Protein AF-G4YTY7-F1 (afdb_monomer)

Radius of gyration: 30.57 Å; Cα contacts (8 Å, |Δi|>4): 48; chains: 1; bounding box: 89×54×57 Å

Foldseek 3Di:
DVVVLLVQLLCQLVVVLDDDPPVRHDDPVVSVVVSLVCLLCLVVCCVVPVPDPSNVSNVVSCVVSVHDNVNSVVSNVVSVVVVVVVVVVVPPPDPPPPPDQPPVSVVVVVVVVVVVVVVVPPDPPDD

pLDDT: mean 84.76, std 13.16, range [39.16, 96.88]

Sequence (127 aa):
MVSEKIRQLQQLLFASAFGFTAEFNFHDDVLEVLMAVAVLHYHDMLRLAPTSPYIKRVQHGLAQVSVTESELGSWSLTILGDLLQRKKKLGEPEEKPPAAPTSDDLVRKQTELIQQQLHLVEPSQGA

Secondary structure (DSSP, 8-state):
-HHHHHHHHHHHHTGGG-SS-TTTSPPHHHHHHHHHHHHHHHHHHHHH-TTSHHHHHHHHHHHHTT--HHHHHHHHHHHHHHHHHHHHHHHS-------PPPHHHHHHHHHHHHHHHHHHHS-----

Structure (mmCIF, N/CA/C/O backbone):
data_AF-G4YTY7-F1
#
_entry.id   AF-G4YTY7-F1
#
loop_
_atom_site.group_PDB
_atom_site.id
_atom_site.type_symbol
_atom_site.label_atom_id
_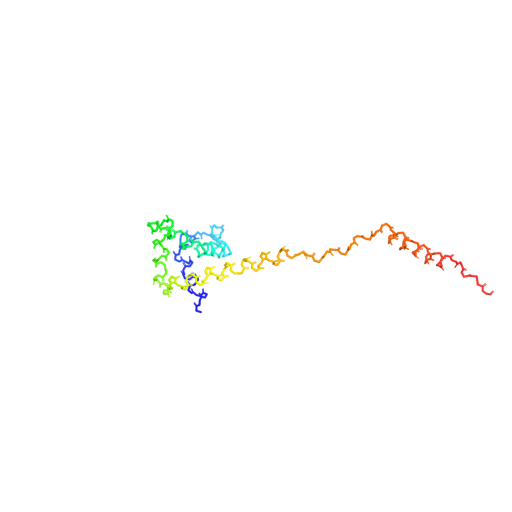atom_site.label_alt_id
_atom_site.label_comp_id
_atom_site.label_asym_id
_atom_site.label_entity_id
_atom_site.label_seq_id
_atom_site.pdbx_PDB_ins_code
_atom_site.Cartn_x
_atom_site.Cartn_y
_atom_site.Cartn_z
_atom_site.occupancy
_atom_site.B_iso_or_equiv
_atom_site.auth_seq_id
_atom_site.auth_comp_id
_atom_site.auth_asym_id
_atom_site.auth_atom_id
_atom_site.pdbx_PDB_model_num
ATOM 1 N N . MET A 1 1 ? 11.806 -7.472 9.108 1.00 75.62 1 MET A N 1
ATOM 2 C CA . MET A 1 1 ? 10.458 -7.492 9.727 1.00 75.62 1 MET A CA 1
ATOM 3 C C . MET A 1 1 ? 9.435 -6.717 8.903 1.00 75.62 1 MET A C 1
ATOM 5 O O . MET A 1 1 ? 8.472 -7.336 8.486 1.00 75.62 1 MET A O 1
ATOM 9 N N . VAL A 1 2 ? 9.637 -5.425 8.609 1.00 84.25 2 VAL A N 1
ATOM 10 C CA . VAL A 1 2 ? 8.673 -4.621 7.819 1.00 84.25 2 VAL A CA 1
ATOM 11 C C . VAL A 1 2 ? 8.531 -5.113 6.371 1.00 84.25 2 VAL A C 1
ATOM 13 O O . VAL A 1 2 ? 7.415 -5.338 5.924 1.00 84.25 2 VAL A O 1
ATOM 16 N N . SER A 1 3 ? 9.635 -5.388 5.666 1.00 86.19 3 SER A N 1
ATOM 17 C CA . SER A 1 3 ? 9.594 -5.898 4.282 1.00 86.19 3 SER A CA 1
ATOM 18 C C . SER A 1 3 ? 8.841 -7.226 4.149 1.00 86.19 3 SER A C 1
ATOM 20 O O . SER A 1 3 ? 8.139 -7.447 3.171 1.00 86.19 3 SER A O 1
ATOM 22 N N . GLU A 1 4 ? 8.936 -8.090 5.164 1.00 90.94 4 GLU A N 1
ATOM 23 C CA . GLU A 1 4 ? 8.202 -9.358 5.189 1.00 90.94 4 GLU A CA 1
ATOM 24 C C . GLU A 1 4 ? 6.697 -9.130 5.363 1.00 90.94 4 GLU A C 1
ATOM 26 O O . GLU A 1 4 ? 5.908 -9.713 4.627 1.00 90.94 4 GLU A O 1
ATOM 31 N N . LYS A 1 5 ? 6.294 -8.226 6.266 1.00 91.38 5 LYS A N 1
ATOM 32 C CA . LYS A 1 5 ? 4.885 -7.838 6.426 1.00 91.38 5 LYS A CA 1
ATOM 33 C C . LYS A 1 5 ? 4.313 -7.225 5.147 1.00 91.38 5 LYS A C 1
ATOM 35 O O . LYS A 1 5 ? 3.193 -7.552 4.769 1.00 91.38 5 LYS A O 1
ATOM 40 N N . ILE A 1 6 ? 5.079 -6.362 4.473 1.00 90.94 6 ILE A N 1
ATOM 41 C CA . ILE A 1 6 ? 4.682 -5.755 3.193 1.00 90.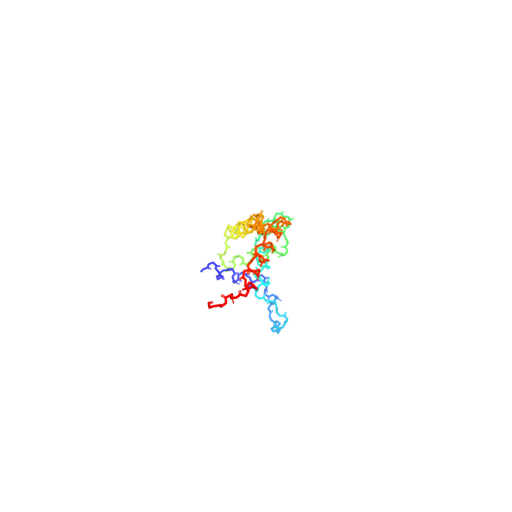94 6 ILE A CA 1
ATOM 42 C C . ILE A 1 6 ? 4.459 -6.844 2.143 1.00 90.94 6 ILE A C 1
ATOM 44 O O . ILE A 1 6 ? 3.411 -6.858 1.504 1.00 90.94 6 ILE A O 1
ATOM 48 N N . ARG A 1 7 ? 5.397 -7.789 2.011 1.00 90.88 7 ARG A N 1
ATOM 49 C CA . ARG A 1 7 ? 5.286 -8.914 1.074 1.00 90.88 7 ARG A CA 1
ATOM 50 C C . ARG A 1 7 ? 4.067 -9.789 1.367 1.00 90.88 7 ARG A C 1
ATOM 52 O O . ARG A 1 7 ? 3.305 -10.098 0.458 1.00 90.88 7 ARG A O 1
ATOM 59 N N . GLN A 1 8 ? 3.853 -10.160 2.627 1.00 92.75 8 GLN A N 1
ATOM 60 C CA . GLN A 1 8 ? 2.697 -10.967 3.031 1.00 92.75 8 GLN A CA 1
ATOM 61 C C . GLN A 1 8 ? 1.377 -10.239 2.757 1.00 92.75 8 GLN A C 1
ATOM 63 O O . GLN A 1 8 ? 0.438 -10.827 2.224 1.00 92.75 8 GLN A O 1
ATOM 68 N N . LEU A 1 9 ? 1.310 -8.942 3.061 1.00 93.31 9 LEU A N 1
ATOM 69 C CA . LEU A 1 9 ? 0.130 -8.134 2.779 1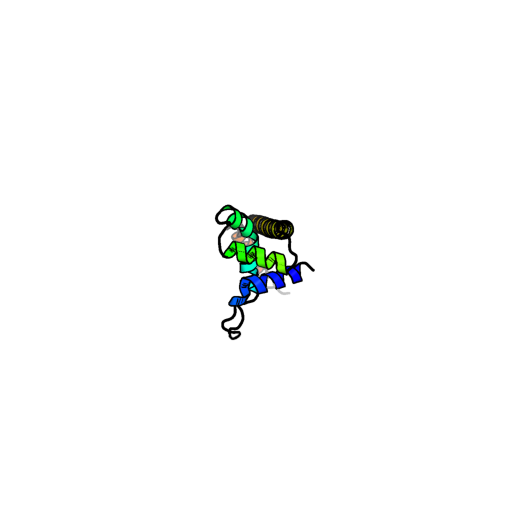.00 93.31 9 LEU A CA 1
ATOM 70 C C . LEU A 1 9 ? -0.117 -8.015 1.270 1.00 93.31 9 LEU A C 1
ATOM 72 O O . LEU A 1 9 ? -1.248 -8.192 0.827 1.00 93.31 9 LEU A O 1
ATOM 76 N N . GLN A 1 10 ? 0.926 -7.789 0.470 1.00 93.06 10 GLN A N 1
ATOM 77 C CA . GLN A 1 10 ? 0.837 -7.754 -0.991 1.00 93.06 10 GLN A CA 1
ATOM 78 C C . GLN A 1 10 ? 0.300 -9.082 -1.549 1.00 93.06 10 GLN A C 1
ATOM 80 O O . GLN A 1 10 ? -0.630 -9.074 -2.354 1.00 93.06 10 GLN A O 1
ATOM 85 N N . GLN A 1 11 ? 0.800 -10.223 -1.066 1.00 90.38 11 GLN A N 1
ATOM 86 C CA . GLN A 1 11 ? 0.301 -11.545 -1.459 1.00 90.38 11 GLN A CA 1
ATOM 87 C C . GLN A 1 11 ? -1.178 -11.745 -1.107 1.00 90.38 11 GLN A C 1
ATOM 89 O O . GLN A 1 11 ? -1.925 -12.295 -1.911 1.00 90.38 11 GLN A O 1
ATOM 94 N N . LEU A 1 12 ? -1.630 -11.267 0.056 1.00 91.69 12 LEU A N 1
ATOM 95 C CA . LEU A 1 12 ? -3.037 -11.356 0.459 1.00 91.69 12 LEU A CA 1
ATOM 96 C C . LEU A 1 12 ? -3.949 -10.456 -0.384 1.00 91.69 12 LEU A C 1
ATOM 98 O O . LEU A 1 12 ? -5.039 -10.870 -0.783 1.00 91.69 12 LEU A O 1
ATOM 102 N N . LEU A 1 13 ? -3.524 -9.221 -0.661 1.00 91.50 13 LEU A N 1
ATOM 103 C CA . LEU A 1 13 ? -4.331 -8.252 -1.409 1.00 91.50 13 LEU A CA 1
ATOM 104 C C . LEU A 1 13 ? -4.435 -8.599 -2.893 1.00 91.50 13 LEU A C 1
ATOM 106 O O . LEU A 1 13 ? -5.496 -8.404 -3.495 1.00 91.50 13 LEU A O 1
ATOM 110 N N . PHE A 1 14 ? -3.350 -9.131 -3.451 1.00 90.12 14 PHE A N 1
ATOM 111 C CA . PHE A 1 14 ? -3.212 -9.461 -4.862 1.00 90.12 14 PHE A CA 1
ATOM 112 C C . PHE A 1 14 ? -3.145 -10.971 -5.093 1.00 90.12 14 PHE A C 1
ATOM 114 O O . PHE A 1 14 ? -2.604 -11.404 -6.096 1.00 90.12 14 PHE A O 1
ATOM 121 N N . ALA A 1 15 ? -3.733 -11.794 -4.221 1.00 86.31 15 ALA A N 1
ATOM 122 C CA . ALA A 1 15 ? -3.734 -13.253 -4.381 1.00 86.31 15 ALA A CA 1
ATOM 123 C C . ALA A 1 15 ? -4.220 -13.700 -5.778 1.00 86.31 15 ALA A C 1
ATOM 125 O O . ALA A 1 15 ? -3.710 -14.660 -6.342 1.00 86.31 15 ALA A O 1
ATOM 126 N N . SER A 1 16 ? -5.166 -12.956 -6.367 1.00 82.56 16 SER A N 1
ATOM 127 C CA . SER A 1 16 ? -5.700 -13.190 -7.716 1.00 82.56 16 SER A CA 1
ATOM 128 C C . SER A 1 16 ? -4.746 -12.850 -8.866 1.00 82.56 16 SER A C 1
ATOM 130 O O . SER A 1 16 ? -5.036 -13.199 -10.003 1.00 82.56 16 SER A O 1
ATOM 132 N N . ALA A 1 17 ? -3.662 -12.121 -8.602 1.00 80.19 17 ALA A N 1
ATOM 133 C CA . ALA A 1 17 ? -2.625 -11.791 -9.578 1.00 80.19 17 ALA A CA 1
ATOM 134 C C . ALA A 1 17 ? -1.595 -12.921 -9.751 1.00 80.19 17 ALA A C 1
ATOM 136 O O . ALA A 1 17 ? -0.728 -12.820 -10.616 1.00 80.19 17 ALA A O 1
ATOM 137 N N . PHE A 1 18 ? -1.700 -13.983 -8.946 1.00 74.75 18 PHE A N 1
ATOM 138 C CA . PHE A 1 18 ? -0.823 -15.145 -8.982 1.00 74.75 18 PHE A CA 1
ATOM 139 C C . PHE A 1 18 ? -1.578 -16.387 -9.473 1.00 74.75 18 PHE A C 1
ATOM 141 O O . PHE A 1 18 ? -2.794 -16.498 -9.318 1.00 74.75 18 PHE A O 1
ATOM 148 N N . GLY A 1 19 ? -0.839 -17.350 -10.030 1.00 74.75 19 GLY A N 1
ATOM 149 C CA . GLY A 1 19 ? -1.379 -18.634 -10.495 1.00 74.75 19 GLY A CA 1
ATOM 150 C C . GLY A 1 19 ? -1.518 -18.757 -12.013 1.00 74.75 19 GLY A C 1
ATOM 151 O O . GLY A 1 19 ? -1.908 -19.821 -12.494 1.00 74.75 19 GLY A O 1
ATOM 152 N N . PHE A 1 20 ? -1.155 -17.719 -12.770 1.00 78.81 20 PHE A N 1
ATOM 153 C CA . PHE A 1 20 ? -0.978 -17.820 -14.217 1.00 78.81 20 PHE A CA 1
ATOM 154 C C . PHE A 1 20 ? 0.429 -18.332 -14.556 1.00 78.81 20 PHE A C 1
ATOM 156 O O . PHE A 1 20 ? 1.317 -18.396 -13.698 1.00 78.81 20 PHE A O 1
ATOM 163 N N . THR A 1 21 ? 0.650 -18.718 -15.816 1.00 79.62 21 THR A N 1
ATOM 164 C CA . THR A 1 21 ? 2.009 -18.988 -16.305 1.00 79.62 21 THR A CA 1
ATOM 165 C C . THR A 1 21 ? 2.847 -17.708 -16.230 1.00 79.62 21 THR A C 1
ATOM 167 O O . THR A 1 21 ? 2.301 -16.605 -16.228 1.00 79.62 21 THR A O 1
ATOM 170 N N . ALA A 1 22 ? 4.175 -17.841 -16.142 1.00 75.50 22 ALA A N 1
ATOM 171 C CA . ALA A 1 22 ? 5.079 -16.714 -15.875 1.00 75.50 22 ALA A CA 1
ATOM 172 C C . ALA A 1 22 ? 4.887 -15.517 -16.829 1.00 75.50 22 ALA A C 1
ATOM 174 O O . ALA A 1 22 ? 5.027 -14.378 -16.409 1.00 75.50 22 ALA A O 1
ATOM 175 N N . GLU A 1 23 ? 4.496 -15.775 -18.077 1.00 80.06 23 GLU A N 1
ATOM 176 C CA . GLU A 1 23 ? 4.249 -14.763 -19.114 1.00 80.06 23 GLU A CA 1
ATOM 177 C C . GLU A 1 23 ? 2.989 -13.909 -18.874 1.00 80.06 23 GLU A C 1
ATOM 179 O O . GLU A 1 23 ? 2.872 -12.818 -19.427 1.00 80.06 23 GLU A O 1
ATOM 184 N N . PHE A 1 24 ? 2.048 -14.393 -18.057 1.00 76.88 24 PHE A N 1
ATOM 185 C CA . PHE A 1 24 ? 0.775 -13.725 -17.761 1.00 76.88 24 PHE A CA 1
ATOM 186 C C . PHE A 1 24 ? 0.647 -13.266 -16.303 1.00 76.88 24 PHE A C 1
ATOM 188 O O . PHE A 1 24 ? -0.352 -12.635 -15.954 1.00 76.88 24 PHE A O 1
ATOM 195 N N . ASN A 1 25 ? 1.626 -13.566 -15.446 1.00 81.31 25 ASN A N 1
ATOM 196 C CA . ASN A 1 25 ? 1.668 -12.986 -14.107 1.00 81.31 25 ASN A CA 1
ATOM 197 C C . ASN A 1 25 ? 2.148 -11.534 -14.178 1.00 81.31 25 ASN A C 1
ATOM 199 O O . ASN A 1 25 ? 2.909 -11.141 -15.065 1.00 81.31 25 ASN A O 1
ATOM 203 N N . PHE A 1 26 ? 1.717 -10.730 -13.209 1.00 83.00 26 PHE A N 1
ATOM 204 C CA . PHE A 1 26 ? 2.297 -9.407 -13.037 1.00 83.00 26 PHE A CA 1
ATOM 205 C C . PHE A 1 26 ? 3.767 -9.530 -12.646 1.00 83.00 26 PHE A C 1
ATOM 207 O O . PHE A 1 26 ? 4.137 -10.390 -11.848 1.00 83.00 26 PHE A O 1
ATOM 214 N N . HIS A 1 27 ? 4.584 -8.646 -13.212 1.00 86.75 27 HIS A N 1
ATOM 215 C CA . HIS A 1 27 ? 5.969 -8.498 -12.800 1.00 86.75 27 HIS A CA 1
ATOM 216 C C . HIS A 1 27 ? 6.023 -7.925 -11.373 1.00 86.75 27 HIS A C 1
ATOM 218 O O . HIS A 1 27 ? 5.109 -7.213 -10.939 1.00 86.75 27 HIS A O 1
ATOM 224 N N . ASP A 1 28 ? 7.093 -8.243 -10.645 1.00 85.19 28 ASP A N 1
ATOM 225 C CA . ASP A 1 28 ? 7.247 -7.851 -9.241 1.00 85.19 28 ASP A CA 1
ATOM 226 C C . ASP A 1 28 ? 7.215 -6.323 -9.060 1.00 85.19 28 ASP A C 1
ATOM 228 O O . ASP A 1 28 ? 6.579 -5.819 -8.136 1.00 85.19 28 ASP A O 1
ATOM 232 N N . ASP A 1 29 ? 7.799 -5.572 -9.995 1.00 89.81 29 ASP A N 1
ATOM 233 C CA . ASP A 1 29 ? 7.786 -4.106 -10.018 1.00 89.81 29 ASP A CA 1
ATOM 234 C C . ASP A 1 29 ? 6.364 -3.530 -10.156 1.00 89.81 29 ASP A C 1
ATOM 236 O O . ASP A 1 29 ? 6.004 -2.560 -9.485 1.00 89.81 29 ASP A O 1
ATOM 240 N N . VAL A 1 30 ? 5.507 -4.158 -10.965 1.00 89.94 30 VAL A N 1
ATOM 241 C CA . VAL A 1 30 ? 4.096 -3.769 -11.091 1.00 89.94 30 VAL A CA 1
ATOM 242 C C . VAL A 1 30 ? 3.358 -3.998 -9.775 1.00 89.94 30 VAL A C 1
ATOM 244 O O . VAL A 1 30 ? 2.586 -3.139 -9.338 1.00 89.94 30 VAL A O 1
ATOM 247 N N . LEU A 1 31 ? 3.602 -5.129 -9.112 1.00 90.31 31 LEU A N 1
ATOM 248 C CA . LEU A 1 31 ? 2.995 -5.427 -7.816 1.00 90.31 31 LEU A CA 1
ATOM 249 C C . LEU A 1 31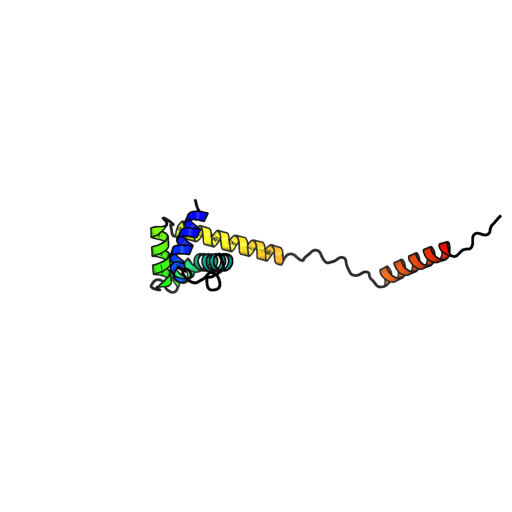 ? 3.471 -4.457 -6.731 1.00 90.31 31 LEU A C 1
ATOM 251 O O . LEU A 1 31 ? 2.673 -4.066 -5.873 1.00 90.31 31 LEU A O 1
ATOM 255 N N . GLU A 1 32 ? 4.742 -4.057 -6.745 1.00 91.00 32 GLU A N 1
ATOM 256 C CA . GLU A 1 32 ? 5.283 -3.046 -5.832 1.00 91.00 32 GLU A CA 1
ATOM 257 C C . GLU A 1 32 ? 4.581 -1.698 -6.014 1.00 91.00 32 GLU A C 1
ATOM 259 O O . GLU A 1 32 ? 4.146 -1.089 -5.032 1.00 91.00 32 GLU A O 1
ATOM 264 N N . VAL A 1 33 ? 4.386 -1.260 -7.262 1.00 93.19 33 VAL A N 1
ATOM 265 C CA . VAL A 1 33 ? 3.668 -0.015 -7.566 1.00 93.19 33 VAL A CA 1
ATOM 266 C C . VAL A 1 33 ? 2.207 -0.101 -7.126 1.00 93.19 33 VAL A C 1
ATOM 268 O O . VAL A 1 33 ? 1.717 0.809 -6.455 1.00 93.19 33 VAL A O 1
ATOM 271 N N . LEU A 1 34 ? 1.507 -1.194 -7.439 1.00 92.69 34 LEU A N 1
ATOM 272 C CA . LEU A 1 34 ? 0.116 -1.389 -7.014 1.00 92.69 34 LEU A CA 1
ATOM 273 C C . LEU A 1 34 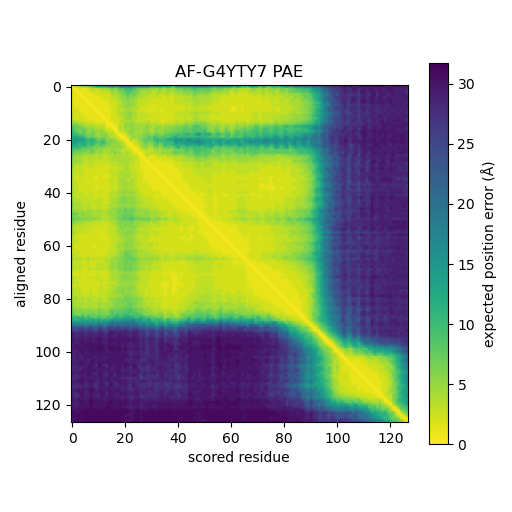? -0.017 -1.393 -5.488 1.00 92.69 34 LEU A C 1
ATOM 275 O O . LEU A 1 34 ? -0.956 -0.802 -4.948 1.00 92.69 34 LEU A O 1
ATOM 279 N N . MET A 1 35 ? 0.933 -2.015 -4.789 1.00 94.38 35 MET A N 1
ATOM 280 C CA . MET A 1 35 ? 0.981 -2.012 -3.331 1.00 94.38 35 MET A CA 1
ATOM 281 C C . MET A 1 35 ? 1.197 -0.597 -2.786 1.00 94.38 35 MET A C 1
ATOM 283 O O . MET A 1 35 ? 0.456 -0.166 -1.902 1.00 94.38 35 MET A O 1
ATOM 287 N N . ALA A 1 36 ? 2.147 0.158 -3.340 1.00 94.62 36 ALA A N 1
ATOM 288 C CA . ALA A 1 36 ? 2.404 1.537 -2.934 1.00 94.62 36 ALA A CA 1
ATOM 289 C C . ALA A 1 36 ? 1.172 2.435 -3.130 1.00 94.62 36 ALA A C 1
ATOM 291 O O . ALA A 1 36 ? 0.823 3.202 -2.234 1.00 94.62 36 ALA A O 1
ATOM 292 N N . VAL A 1 37 ? 0.466 2.298 -4.257 1.00 94.31 37 VAL A N 1
ATOM 293 C CA . VAL A 1 37 ? -0.778 3.033 -4.547 1.00 94.31 37 VAL A CA 1
ATOM 294 C C . VAL A 1 37 ? -1.886 2.653 -3.561 1.00 94.31 37 VAL A C 1
ATOM 296 O O . VAL A 1 37 ? -2.568 3.532 -3.032 1.00 94.31 37 VAL A O 1
ATOM 299 N N . ALA A 1 38 ? -2.050 1.360 -3.266 1.00 93.50 38 ALA A N 1
ATOM 300 C CA . ALA A 1 38 ? -3.037 0.893 -2.296 1.00 93.50 38 ALA A CA 1
ATOM 301 C C . ALA A 1 38 ? -2.766 1.456 -0.891 1.00 93.50 38 ALA A C 1
ATOM 303 O O . ALA A 1 38 ? -3.691 1.917 -0.227 1.00 93.50 38 ALA A O 1
ATOM 304 N N . VAL A 1 39 ? -1.508 1.461 -0.449 1.00 94.75 39 VAL A N 1
ATOM 305 C CA . VAL A 1 39 ? -1.102 2.036 0.843 1.00 94.75 39 VAL A CA 1
ATOM 306 C C . VAL A 1 39 ? -1.343 3.547 0.866 1.00 94.75 39 VAL A C 1
ATOM 308 O O . VAL A 1 39 ? -1.931 4.063 1.816 1.00 94.75 39 VAL A O 1
ATOM 311 N N . LEU A 1 40 ? -0.925 4.253 -0.189 1.00 95.94 40 LEU A N 1
ATOM 312 C CA . LEU A 1 40 ? -1.010 5.711 -0.275 1.00 95.94 40 LEU A CA 1
ATOM 313 C C . LEU A 1 40 ? -2.457 6.205 -0.167 1.00 95.94 40 LEU A C 1
ATOM 315 O O . LEU A 1 40 ? -2.727 7.167 0.549 1.00 95.94 40 LEU A O 1
ATOM 319 N N . HIS A 1 41 ? -3.390 5.516 -0.829 1.00 94.12 41 HIS A N 1
ATOM 320 C CA . HIS A 1 41 ? -4.787 5.943 -0.925 1.00 94.12 41 HIS A CA 1
ATOM 321 C C . HIS A 1 41 ? -5.745 5.245 0.047 1.00 94.12 41 HIS A C 1
ATOM 323 O O . HIS A 1 41 ? -6.935 5.562 0.040 1.00 94.12 41 HIS A O 1
ATOM 329 N N . TYR A 1 42 ? -5.269 4.338 0.908 1.00 95.25 42 TYR A N 1
ATOM 330 C CA . TYR A 1 42 ? -6.130 3.605 1.844 1.00 95.25 42 TYR A CA 1
ATOM 331 C C . TYR A 1 42 ? -7.015 4.533 2.687 1.00 95.25 42 TYR A C 1
ATOM 333 O O . TYR A 1 42 ? -8.230 4.354 2.725 1.00 95.25 42 TYR A O 1
ATOM 341 N N . HIS A 1 43 ? -6.432 5.549 3.333 1.00 94.00 43 HIS A N 1
ATOM 342 C CA . HIS A 1 43 ? -7.182 6.446 4.219 1.00 94.00 43 HIS A CA 1
ATOM 343 C C . HIS A 1 43 ? -8.203 7.310 3.472 1.00 94.00 43 HIS A C 1
ATOM 345 O O . HIS A 1 43 ? -9.307 7.531 3.976 1.00 94.00 43 HIS A O 1
ATOM 351 N N . ASP A 1 44 ? -7.875 7.761 2.261 1.00 94.31 44 ASP A N 1
ATOM 352 C CA . ASP A 1 44 ? -8.827 8.489 1.423 1.00 94.31 44 ASP A CA 1
ATOM 353 C C . ASP A 1 44 ? -9.992 7.590 1.014 1.00 94.31 44 ASP A C 1
ATOM 355 O O . ASP A 1 44 ? -11.153 7.976 1.158 1.00 94.31 44 ASP A O 1
ATOM 359 N N . MET A 1 45 ? -9.699 6.360 0.594 1.00 94.75 45 MET A N 1
ATOM 360 C CA . MET A 1 45 ? -10.716 5.370 0.252 1.00 94.75 45 MET A CA 1
ATOM 361 C C . MET A 1 45 ? -11.574 4.979 1.458 1.00 94.75 45 MET A C 1
ATOM 363 O O . MET A 1 45 ? -12.782 4.799 1.308 1.00 94.75 45 MET A O 1
ATOM 367 N N . LEU A 1 46 ? -10.989 4.896 2.655 1.00 95.69 46 LEU A N 1
ATOM 368 C CA . LEU A 1 46 ? -11.710 4.602 3.893 1.00 95.69 46 LEU A CA 1
ATOM 369 C C . LEU A 1 46 ? -12.708 5.715 4.216 1.00 95.69 46 LEU A C 1
ATOM 371 O O . LEU A 1 46 ? -13.842 5.439 4.595 1.00 95.69 46 LEU A O 1
ATOM 375 N N . ARG A 1 47 ? -12.305 6.972 4.022 1.00 96.00 47 ARG A N 1
ATOM 376 C CA . ARG A 1 47 ? -13.163 8.140 4.239 1.00 96.00 47 ARG A CA 1
ATOM 377 C C . ARG A 1 47 ? -14.279 8.247 3.200 1.00 96.00 47 ARG A C 1
ATOM 379 O O . ARG A 1 47 ? -15.402 8.589 3.555 1.00 96.00 47 ARG A O 1
ATOM 386 N N . LEU A 1 48 ? -13.972 7.987 1.930 1.00 96.88 48 LEU A N 1
ATOM 387 C CA . LEU A 1 48 ? -14.918 8.144 0.821 1.00 96.88 48 LEU A CA 1
ATOM 388 C C . LEU A 1 48 ? -15.900 6.970 0.707 1.00 96.88 48 LEU A C 1
ATOM 390 O O . LEU A 1 48 ? -17.073 7.177 0.405 1.00 96.88 48 LEU A O 1
ATOM 394 N N . ALA A 1 49 ? -15.430 5.742 0.930 1.00 95.50 49 ALA A N 1
ATOM 395 C CA . ALA A 1 49 ? -16.201 4.517 0.734 1.00 95.50 49 ALA A CA 1
ATOM 396 C C . ALA A 1 49 ? -15.842 3.437 1.782 1.00 95.50 49 ALA A C 1
ATOM 398 O O . ALA A 1 49 ? -15.298 2.379 1.431 1.00 95.50 49 ALA A O 1
ATOM 399 N N . PRO A 1 50 ? -16.188 3.652 3.069 1.00 94.38 50 PRO A N 1
ATOM 400 C CA . PRO A 1 50 ? -15.782 2.779 4.178 1.00 94.38 50 PRO A CA 1
ATOM 401 C C . PRO A 1 50 ? -16.322 1.350 4.069 1.00 94.38 50 PRO A C 1
ATOM 403 O O . PRO A 1 50 ? -15.723 0.406 4.572 1.00 94.38 50 PRO A O 1
ATOM 406 N N . THR A 1 51 ? -17.459 1.163 3.401 1.00 94.25 51 THR A N 1
ATOM 407 C CA . THR A 1 51 ? -18.102 -0.149 3.241 1.00 94.25 51 THR A CA 1
ATOM 408 C C . THR A 1 51 ? -17.654 -0.892 1.985 1.00 94.25 51 THR A C 1
ATOM 410 O O . THR A 1 51 ? -18.125 -2.010 1.740 1.00 94.25 51 THR A O 1
ATOM 413 N N . SER A 1 52 ? -16.759 -0.296 1.188 1.00 94.50 52 SER A N 1
ATOM 414 C CA . SER A 1 52 ? -16.325 -0.876 -0.078 1.00 94.50 52 SER A CA 1
ATOM 415 C C . SER A 1 52 ? -15.632 -2.233 0.124 1.00 94.50 52 SER A C 1
ATOM 417 O O . SER A 1 52 ? -14.959 -2.456 1.137 1.00 94.50 52 SER A O 1
ATOM 419 N N . PRO A 1 53 ? -15.746 -3.156 -0.849 1.00 92.19 53 PRO A N 1
ATOM 420 C CA . PRO A 1 53 ? -15.046 -4.440 -0.794 1.00 92.19 53 PRO A CA 1
ATOM 421 C C . PRO A 1 53 ? -13.528 -4.290 -0.639 1.00 92.19 53 PRO A C 1
ATOM 423 O O . PRO A 1 53 ? -12.892 -5.115 0.012 1.00 92.19 53 PRO A O 1
ATOM 426 N N . TYR A 1 54 ? -12.964 -3.221 -1.208 1.00 91.00 54 TYR A N 1
ATOM 427 C CA . TYR A 1 54 ? -11.553 -2.875 -1.077 1.00 91.00 54 TYR A CA 1
ATOM 428 C C . TYR A 1 54 ? -11.157 -2.647 0.388 1.00 91.00 54 TYR A C 1
ATOM 430 O O . TYR A 1 54 ? -10.241 -3.309 0.870 1.00 91.00 54 TYR A O 1
ATOM 438 N N . ILE A 1 55 ? -11.883 -1.793 1.120 1.00 95.38 55 ILE A N 1
ATOM 439 C CA . ILE A 1 55 ? -11.576 -1.499 2.529 1.00 95.38 55 ILE A CA 1
ATOM 440 C C . ILE A 1 55 ? -11.658 -2.755 3.387 1.00 95.38 55 ILE A C 1
ATOM 442 O O . ILE A 1 55 ? -10.727 -3.044 4.137 1.00 95.38 55 ILE A O 1
ATOM 446 N N . LYS A 1 56 ? -12.711 -3.560 3.208 1.00 94.56 56 LYS A N 1
ATOM 447 C CA . LYS A 1 56 ? -12.851 -4.836 3.925 1.00 94.56 56 LYS A CA 1
ATOM 448 C C . LYS A 1 56 ? -11.671 -5.770 3.660 1.00 94.56 56 LYS A C 1
ATOM 450 O O . LYS A 1 56 ? -11.171 -6.397 4.589 1.00 94.56 56 LYS A O 1
ATOM 455 N N . ARG A 1 57 ? -11.210 -5.854 2.406 1.00 93.62 57 ARG A N 1
ATOM 456 C CA . ARG A 1 57 ? -10.054 -6.677 2.027 1.00 93.62 57 ARG A CA 1
ATOM 457 C C . ARG A 1 57 ? -8.767 -6.175 2.677 1.00 93.62 57 ARG A C 1
ATOM 459 O O . ARG A 1 57 ? -8.020 -6.990 3.210 1.00 93.62 57 ARG A O 1
ATOM 466 N N . VAL A 1 58 ? -8.526 -4.863 2.670 1.00 94.00 58 VAL A N 1
ATOM 467 C CA . VAL A 1 58 ? -7.337 -4.275 3.302 1.00 94.00 58 VAL A CA 1
ATOM 468 C C . VAL A 1 58 ? -7.352 -4.503 4.807 1.00 94.00 58 VAL A C 1
ATOM 470 O O . VAL A 1 58 ? -6.399 -5.070 5.326 1.00 94.00 58 VAL A O 1
ATOM 473 N N . GLN A 1 59 ? -8.445 -4.181 5.498 1.00 95.44 59 GLN A N 1
ATOM 474 C CA . GLN A 1 59 ? -8.572 -4.401 6.944 1.00 95.44 59 GLN A CA 1
ATOM 475 C C . GLN A 1 59 ? -8.386 -5.871 7.330 1.00 95.44 59 GLN A C 1
ATOM 477 O O . GLN A 1 59 ? -7.702 -6.180 8.305 1.00 95.44 59 GLN A O 1
ATOM 482 N N . HIS A 1 60 ? -8.946 -6.788 6.538 1.00 94.88 60 HIS A N 1
ATOM 483 C CA . HIS A 1 60 ? -8.751 -8.217 6.744 1.00 94.88 60 HIS A CA 1
ATOM 484 C C . HIS A 1 60 ? -7.284 -8.632 6.563 1.00 94.88 60 HIS A C 1
ATOM 486 O O . HIS A 1 60 ? -6.748 -9.353 7.401 1.00 94.88 60 HIS A O 1
ATOM 492 N N . GLY A 1 61 ? -6.621 -8.147 5.509 1.00 94.88 61 GLY A N 1
ATOM 493 C CA . GLY A 1 61 ? -5.198 -8.395 5.277 1.00 94.88 61 GLY A CA 1
ATOM 494 C C . GLY A 1 61 ? -4.326 -7.870 6.417 1.00 94.88 61 GLY A C 1
ATOM 495 O O . GLY A 1 61 ? -3.505 -8.614 6.947 1.00 94.88 61 GLY A O 1
ATOM 496 N N . LEU A 1 62 ? -4.555 -6.627 6.853 1.00 95.25 62 LEU A N 1
ATOM 497 C CA . LEU A 1 62 ? -3.845 -5.996 7.973 1.00 95.25 62 LEU A CA 1
ATOM 498 C C . LEU A 1 62 ? -3.939 -6.826 9.259 1.00 95.25 62 LEU A C 1
ATOM 500 O O . LEU A 1 62 ? -2.924 -7.051 9.922 1.00 95.25 62 LEU A O 1
ATOM 504 N N . ALA A 1 63 ? -5.137 -7.328 9.576 1.00 95.00 63 ALA A N 1
ATOM 505 C CA . ALA A 1 63 ? -5.360 -8.178 10.741 1.00 95.00 63 ALA A CA 1
ATOM 506 C C . ALA A 1 63 ? -4.562 -9.491 10.668 1.00 95.00 63 ALA A C 1
ATOM 508 O O . ALA A 1 63 ? -3.999 -9.915 11.675 1.00 95.00 63 ALA A O 1
ATOM 509 N N . GLN A 1 64 ? -4.460 -10.112 9.487 1.00 94.38 64 GLN A N 1
ATOM 510 C CA . GLN A 1 64 ? -3.701 -11.355 9.314 1.00 94.38 64 GLN A CA 1
ATOM 511 C C . GLN A 1 64 ? -2.191 -11.162 9.487 1.00 94.38 64 GLN A C 1
ATOM 513 O O . GLN A 1 64 ? -1.530 -12.005 10.088 1.00 94.38 64 GLN A O 1
ATOM 518 N N . VAL A 1 65 ? -1.638 -10.049 8.997 1.00 94.25 65 VAL A N 1
ATOM 519 C CA . VAL A 1 65 ? -0.186 -9.787 9.049 1.00 94.25 65 VAL A CA 1
ATOM 520 C C . VAL A 1 65 ? 0.248 -8.986 10.280 1.00 94.25 65 VAL A C 1
ATOM 522 O O . VAL A 1 65 ? 1.401 -8.558 10.372 1.00 94.25 65 VAL A O 1
ATOM 525 N N . SER A 1 66 ? -0.659 -8.773 11.242 1.00 93.25 66 SER A N 1
ATOM 526 C CA . SER A 1 66 ? -0.406 -7.975 12.452 1.00 93.25 66 SER A CA 1
ATOM 527 C C . SER A 1 66 ? 0.165 -6.585 12.130 1.00 93.25 66 SER A C 1
ATOM 529 O O . SER A 1 66 ? 1.161 -6.143 12.715 1.00 93.25 66 SER A O 1
ATOM 531 N N . VAL A 1 67 ? -0.444 -5.914 11.151 1.00 94.50 67 VAL A N 1
ATOM 532 C CA . VAL A 1 67 ? -0.156 -4.519 10.795 1.00 94.50 67 VAL A CA 1
ATOM 533 C C . VAL A 1 67 ? -1.300 -3.662 11.309 1.00 94.50 67 VAL A C 1
ATOM 535 O O . VAL A 1 67 ? -2.470 -3.954 11.074 1.00 94.50 67 VAL A O 1
ATOM 538 N N . THR A 1 68 ? -0.967 -2.596 12.028 1.00 94.44 68 THR A N 1
ATOM 539 C CA . THR A 1 68 ? -1.975 -1.641 12.508 1.00 94.44 68 THR A CA 1
ATOM 540 C C . THR A 1 68 ? -2.284 -0.594 11.440 1.00 94.44 68 THR A C 1
ATOM 542 O O . THR A 1 68 ? -1.451 -0.312 10.581 1.00 94.44 68 THR A O 1
ATOM 545 N N . GLU A 1 69 ? -3.451 0.051 11.511 1.00 92.94 69 GLU A N 1
ATOM 546 C CA . GLU A 1 69 ? -3.751 1.176 10.610 1.00 92.94 69 GLU A CA 1
ATOM 547 C C . GLU A 1 69 ? -2.745 2.330 10.768 1.00 92.94 69 GLU A C 1
ATOM 549 O O . GLU A 1 69 ? -2.400 2.979 9.789 1.00 92.94 69 GLU A O 1
ATOM 554 N N . SER A 1 70 ? -2.217 2.541 11.979 1.00 94.06 70 SER A N 1
ATOM 555 C CA . SER A 1 70 ? -1.134 3.499 12.250 1.00 94.06 70 SER A CA 1
ATOM 556 C C . SER A 1 70 ? 0.160 3.133 11.516 1.00 94.06 70 SER A C 1
ATOM 558 O O . SER A 1 70 ? 0.782 3.984 10.882 1.00 94.06 70 SER A O 1
ATOM 560 N N . GLU A 1 71 ? 0.546 1.854 11.551 1.00 94.75 71 GLU A N 1
ATOM 561 C CA . GLU A 1 71 ? 1.717 1.347 10.829 1.00 94.75 71 GLU A CA 1
ATOM 562 C C . GLU A 1 71 ? 1.531 1.534 9.314 1.00 94.75 71 GLU A C 1
ATOM 564 O O . GLU A 1 71 ? 2.419 2.076 8.656 1.00 94.75 71 GLU A O 1
ATOM 569 N N . LEU A 1 72 ? 0.347 1.220 8.776 1.00 94.88 72 LEU A N 1
ATOM 570 C CA . LEU A 1 72 ? 0.019 1.466 7.367 1.00 94.88 72 LEU A CA 1
ATOM 571 C C . LEU A 1 72 ? 0.064 2.966 7.013 1.00 94.88 72 LEU A C 1
ATOM 573 O O . LEU A 1 72 ? 0.614 3.346 5.977 1.00 94.88 72 LEU A O 1
ATOM 577 N N . GLY A 1 73 ? -0.459 3.825 7.889 1.00 95.50 73 GLY A N 1
ATOM 578 C CA . GLY A 1 73 ? -0.389 5.278 7.747 1.00 95.50 73 GLY A CA 1
ATOM 579 C C . GLY A 1 73 ? 1.051 5.795 7.735 1.00 95.50 73 GLY A C 1
ATOM 580 O O . GLY A 1 73 ? 1.390 6.654 6.921 1.00 95.50 73 GLY A O 1
ATOM 581 N N . SER A 1 74 ? 1.932 5.226 8.565 1.00 95.81 74 SER A N 1
ATOM 582 C CA . SER A 1 74 ? 3.359 5.565 8.551 1.00 95.81 74 SER A CA 1
ATOM 583 C C . SER A 1 74 ? 4.013 5.229 7.207 1.00 95.81 74 SER A C 1
ATOM 585 O O . SER A 1 74 ? 4.768 6.043 6.681 1.00 95.81 74 SER A O 1
ATOM 587 N N . TRP A 1 75 ? 3.656 4.093 6.594 1.00 95.38 75 TRP A N 1
ATOM 588 C CA . TRP A 1 75 ? 4.160 3.709 5.273 1.00 95.38 75 TRP A CA 1
ATOM 589 C C . TRP A 1 75 ? 3.668 4.660 4.181 1.00 95.38 75 TRP A C 1
ATOM 591 O O . TRP A 1 75 ? 4.454 5.069 3.329 1.00 95.38 75 TRP A O 1
ATOM 601 N N . SER A 1 76 ? 2.395 5.066 4.233 1.00 96.00 76 SER A N 1
ATOM 602 C CA . SER A 1 76 ? 1.830 6.066 3.318 1.00 96.00 76 SER A CA 1
ATOM 603 C C . SER A 1 76 ? 2.583 7.400 3.398 1.00 96.00 76 SER A C 1
ATOM 605 O O . SER A 1 76 ? 2.979 7.954 2.371 1.00 96.00 76 SER A O 1
ATOM 607 N N . LEU A 1 77 ? 2.882 7.875 4.613 1.00 96.12 77 LEU A N 1
ATOM 608 C CA . LEU A 1 77 ? 3.666 9.096 4.821 1.00 96.12 77 LEU A CA 1
ATOM 609 C C . LEU A 1 77 ? 5.103 8.969 4.303 1.00 96.12 77 LEU A C 1
ATOM 611 O O . LEU A 1 77 ? 5.608 9.915 3.699 1.00 96.12 77 LEU A O 1
ATOM 615 N N . THR A 1 78 ? 5.752 7.818 4.498 1.00 95.69 78 THR A N 1
ATOM 616 C CA . THR A 1 78 ? 7.086 7.554 3.938 1.00 95.69 78 THR A CA 1
ATOM 617 C C . THR A 1 78 ? 7.066 7.608 2.411 1.00 95.69 78 THR A C 1
ATOM 619 O O . THR A 1 78 ? 7.872 8.327 1.823 1.00 95.69 78 THR A O 1
ATOM 622 N N . ILE A 1 79 ? 6.110 6.928 1.766 1.00 93.75 79 ILE A N 1
ATOM 623 C CA . ILE A 1 79 ? 5.954 6.941 0.301 1.00 93.75 79 ILE A CA 1
ATOM 624 C C . ILE A 1 79 ? 5.734 8.373 -0.200 1.00 93.75 79 ILE A C 1
ATOM 626 O O . ILE A 1 79 ? 6.407 8.819 -1.130 1.00 93.75 79 ILE A O 1
ATOM 630 N N . LEU A 1 80 ? 4.821 9.120 0.427 1.00 94.62 80 LEU A N 1
ATOM 631 C CA . LEU A 1 80 ? 4.536 10.503 0.049 1.00 94.62 80 LEU A CA 1
ATOM 632 C C . LEU A 1 80 ? 5.766 11.406 0.214 1.00 94.62 80 LEU A C 1
ATOM 634 O O . LEU A 1 80 ? 6.059 12.214 -0.669 1.00 94.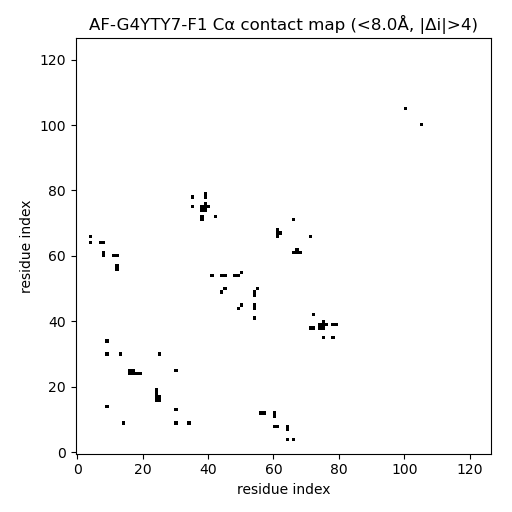62 80 LEU A O 1
ATOM 638 N N . GLY A 1 81 ? 6.498 11.260 1.320 1.00 95.56 81 GLY A N 1
ATOM 639 C CA . GLY A 1 81 ? 7.734 11.995 1.581 1.00 95.56 81 GLY A CA 1
ATOM 640 C C . GLY A 1 81 ? 8.786 11.758 0.499 1.00 95.56 81 GLY A C 1
ATOM 641 O O . GLY A 1 81 ? 9.325 12.721 -0.055 1.00 95.56 81 GLY A O 1
ATOM 642 N N . ASP A 1 82 ? 9.014 10.499 0.130 1.00 93.94 82 ASP A N 1
ATOM 643 C CA . ASP A 1 82 ? 9.956 10.122 -0.925 1.00 93.94 82 ASP A CA 1
ATOM 644 C C . ASP A 1 82 ? 9.547 10.684 -2.292 1.00 93.94 82 ASP A C 1
ATOM 646 O O . ASP A 1 82 ? 10.387 11.217 -3.025 1.00 93.94 82 ASP A O 1
ATOM 650 N N . LEU A 1 83 ? 8.257 10.624 -2.639 1.00 92.00 83 LEU A N 1
ATOM 651 C CA . LEU A 1 83 ? 7.738 11.190 -3.888 1.00 92.00 83 LEU A CA 1
ATOM 652 C C . LEU A 1 83 ? 7.934 12.709 -3.952 1.00 92.00 83 LEU A C 1
ATOM 654 O O . LEU A 1 83 ? 8.368 13.233 -4.982 1.00 92.00 83 LEU A O 1
ATOM 658 N N . LEU A 1 84 ? 7.669 13.422 -2.855 1.00 93.25 84 LEU A N 1
ATOM 659 C CA . LEU A 1 84 ? 7.893 14.867 -2.768 1.00 93.25 84 LEU A CA 1
ATOM 660 C C . LEU A 1 84 ? 9.381 15.220 -2.877 1.00 93.25 84 LEU A C 1
ATOM 662 O O . LEU A 1 84 ? 9.729 16.172 -3.580 1.00 93.25 84 LEU A O 1
ATOM 666 N N . GLN A 1 85 ? 10.267 14.443 -2.247 1.00 93.06 85 GLN A N 1
ATOM 667 C CA . GLN A 1 85 ? 11.711 14.641 -2.385 1.00 93.06 85 GLN A CA 1
ATOM 668 C C . GLN A 1 85 ? 12.190 14.416 -3.818 1.00 93.06 85 GLN A C 1
ATOM 670 O O . GLN A 1 85 ? 12.951 15.230 -4.342 1.00 93.06 85 GLN A O 1
ATOM 675 N N . ARG A 1 86 ? 11.734 13.347 -4.480 1.00 90.56 86 ARG A N 1
ATOM 676 C CA . ARG A 1 86 ? 12.069 13.083 -5.888 1.00 90.56 86 ARG A CA 1
ATOM 677 C C . ARG A 1 86 ? 11.560 14.198 -6.794 1.00 90.56 86 ARG A C 1
ATOM 679 O O . ARG A 1 86 ? 12.317 14.691 -7.622 1.00 90.56 86 ARG A O 1
ATOM 686 N N . LYS A 1 87 ? 10.325 14.664 -6.586 1.00 88.19 87 LYS A N 1
ATOM 687 C CA . LYS A 1 87 ? 9.765 15.805 -7.323 1.00 88.19 87 LYS A CA 1
ATOM 688 C C . LYS A 1 87 ? 10.611 17.069 -7.151 1.00 88.19 87 LYS A C 1
ATOM 690 O O . LYS A 1 87 ? 10.820 17.783 -8.124 1.00 88.19 87 LYS A O 1
ATOM 695 N N . LYS A 1 88 ? 11.115 17.337 -5.941 1.00 85.88 88 LYS A N 1
ATOM 696 C CA . LYS A 1 88 ? 12.019 18.467 -5.688 1.00 85.88 88 LYS A CA 1
ATOM 697 C C . LYS A 1 88 ? 13.334 18.323 -6.461 1.00 85.88 88 LYS A C 1
ATOM 699 O O . LYS A 1 88 ? 13.733 19.277 -7.109 1.00 85.88 88 LYS A O 1
ATOM 704 N N . LYS A 1 89 ? 13.943 17.132 -6.460 1.00 81.19 89 LYS A N 1
ATOM 705 C CA . LYS A 1 89 ? 15.179 16.846 -7.214 1.00 81.19 89 LYS A CA 1
ATOM 706 C C . LYS A 1 89 ? 15.004 16.976 -8.731 1.00 81.19 89 LYS A C 1
ATOM 708 O O . LYS A 1 89 ? 15.912 17.444 -9.394 1.00 81.19 89 LYS A O 1
ATOM 713 N N . LEU A 1 90 ? 13.846 16.596 -9.279 1.00 70.94 90 LEU A N 1
ATOM 714 C CA . LEU A 1 90 ? 13.534 16.808 -10.702 1.00 70.94 90 LEU A CA 1
ATOM 715 C C . LEU A 1 90 ? 13.193 18.270 -11.044 1.00 70.94 90 LEU A C 1
ATOM 717 O O . LEU A 1 90 ? 13.254 18.651 -12.207 1.00 70.94 90 LEU A O 1
ATOM 721 N N . GLY A 1 91 ? 12.762 19.062 -10.058 1.00 60.88 91 GLY A N 1
ATOM 722 C CA . GLY A 1 91 ? 12.430 20.481 -10.220 1.00 60.88 91 GLY A CA 1
ATOM 723 C C . GLY A 1 91 ? 13.601 21.431 -9.959 1.00 60.88 91 GLY A C 1
ATOM 724 O O . GLY A 1 91 ? 13.468 22.631 -10.199 1.00 60.88 91 GLY A O 1
ATOM 725 N N . GLU A 1 92 ? 14.728 20.921 -9.463 1.00 58.69 92 GLU A N 1
ATOM 726 C CA . GLU A 1 92 ? 15.992 21.648 -9.472 1.00 58.69 92 GLU A CA 1
ATOM 727 C C . GLU A 1 92 ? 16.469 21.707 -10.930 1.00 58.69 92 GLU A C 1
ATOM 729 O O . GLU A 1 92 ? 16.501 20.665 -11.588 1.00 58.69 92 GLU A O 1
ATOM 734 N N . PRO A 1 93 ? 16.762 22.902 -11.482 1.00 55.59 93 PRO A N 1
ATOM 735 C CA . PRO A 1 93 ? 17.274 22.988 -12.836 1.00 55.59 93 PRO A CA 1
ATOM 736 C C . PRO A 1 93 ? 18.558 22.170 -12.881 1.00 55.59 93 PRO A C 1
ATOM 738 O O . PRO A 1 93 ? 19.513 22.485 -12.170 1.00 55.59 93 PRO A O 1
ATOM 741 N N . GLU A 1 94 ? 18.542 21.115 -13.700 1.00 54.97 94 GLU A N 1
ATOM 742 C CA . GLU A 1 94 ? 19.744 20.445 -14.180 1.00 54.97 94 GLU A CA 1
ATOM 743 C C . GLU A 1 94 ? 20.755 21.549 -14.488 1.00 54.97 94 GLU A C 1
ATOM 745 O O . GLU A 1 94 ? 20.395 22.528 -15.156 1.00 54.97 94 GLU A O 1
ATOM 750 N N . GLU A 1 95 ? 21.954 21.458 -13.899 1.00 59.56 95 GLU A N 1
ATOM 751 C CA . GLU A 1 95 ? 23.050 22.392 -14.144 1.00 59.56 95 GLU A CA 1
ATOM 752 C C . GLU A 1 95 ? 23.028 22.746 -15.625 1.00 59.56 95 GLU A C 1
ATOM 754 O O . GLU A 1 95 ? 23.160 21.865 -16.477 1.00 59.56 95 GLU A O 1
ATOM 759 N N . LYS A 1 96 ? 22.715 24.018 -15.910 1.00 55.69 96 LYS A N 1
ATOM 760 C CA . LYS A 1 96 ? 22.488 24.518 -17.263 1.00 55.69 96 LYS A CA 1
ATOM 761 C C . LYS A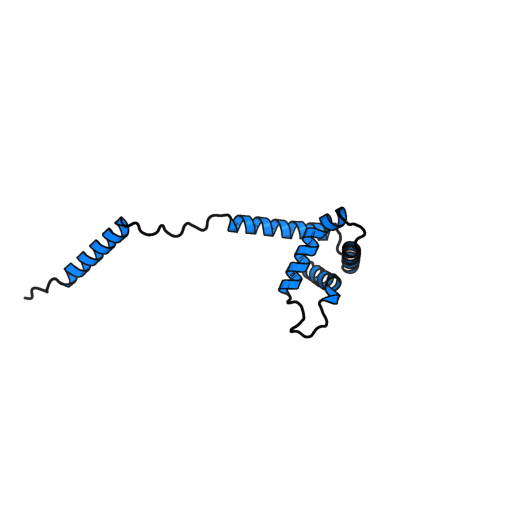 1 96 ? 23.599 23.925 -18.133 1.00 55.69 96 LYS A C 1
ATOM 763 O O . LYS A 1 96 ? 24.761 24.170 -17.789 1.00 55.69 96 LYS A O 1
ATOM 768 N N . PRO A 1 97 ? 23.297 23.139 -19.190 1.00 58.72 97 PRO A N 1
ATOM 769 C CA . PRO A 1 97 ? 24.350 22.601 -20.040 1.00 58.72 97 PRO A CA 1
ATOM 770 C C . PRO A 1 97 ? 25.259 23.772 -20.418 1.00 58.72 97 PRO A C 1
ATOM 772 O O . PRO A 1 97 ? 24.718 24.868 -20.644 1.00 58.72 97 PRO A O 1
ATOM 775 N N . PRO A 1 98 ? 26.599 23.602 -20.379 1.00 60.97 98 PRO A N 1
ATOM 776 C CA . PRO A 1 98 ? 27.528 24.709 -20.568 1.00 60.97 98 PRO A CA 1
ATOM 777 C C . PRO A 1 98 ? 27.059 25.490 -21.783 1.00 60.97 98 PRO A C 1
ATOM 779 O O . PRO A 1 98 ? 26.793 24.888 -22.827 1.00 60.97 98 PRO A O 1
ATOM 782 N N . ALA A 1 99 ? 26.820 26.791 -21.580 1.00 66.69 99 ALA A N 1
ATOM 783 C CA . ALA A 1 99 ? 26.176 27.636 -22.573 1.00 66.69 99 ALA A CA 1
ATOM 784 C C . ALA A 1 99 ? 26.810 27.351 -23.936 1.00 66.69 99 ALA A C 1
ATOM 786 O O . ALA A 1 99 ? 28.039 27.327 -24.039 1.00 66.69 99 ALA A O 1
ATOM 787 N N . ALA A 1 100 ? 25.974 27.061 -24.940 1.00 66.75 100 ALA A N 1
ATOM 788 C CA . ALA A 1 100 ? 26.462 26.815 -26.288 1.00 66.75 100 ALA A CA 1
ATOM 789 C C . ALA A 1 100 ? 27.446 27.941 -26.643 1.00 66.75 100 ALA A C 1
ATOM 791 O O . ALA A 1 100 ? 27.110 29.107 -26.394 1.00 66.75 100 ALA A O 1
ATOM 792 N N . PRO A 1 101 ? 28.659 27.610 -27.129 1.00 66.00 101 PRO A N 1
ATOM 793 C CA . PRO A 1 101 ? 29.678 28.613 -27.388 1.00 66.00 101 PRO A CA 1
ATOM 794 C C . PRO A 1 101 ? 29.071 29.678 -28.290 1.00 66.00 101 PRO A C 1
ATOM 796 O O . PRO A 1 101 ? 28.418 29.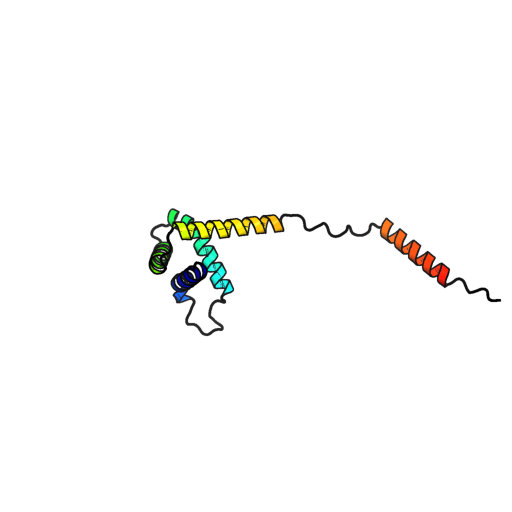365 -29.291 1.00 66.00 101 PRO A O 1
ATOM 799 N N . THR A 1 102 ? 29.222 30.935 -27.890 1.00 78.12 102 THR A N 1
ATOM 800 C CA . THR A 1 102 ? 28.699 32.049 -28.672 1.00 78.12 102 THR A CA 1
ATOM 801 C C . THR A 1 102 ? 29.414 32.097 -30.022 1.00 78.12 102 THR A C 1
ATOM 803 O O . THR A 1 102 ? 30.487 31.513 -30.201 1.00 78.12 102 THR A O 1
ATOM 806 N N . SER A 1 103 ? 28.835 32.801 -30.998 1.00 75.56 103 SER A N 1
ATOM 807 C CA . SER A 1 103 ? 29.506 33.013 -32.289 1.00 75.56 103 SER A CA 1
ATOM 808 C C . SER A 1 103 ? 30.918 33.581 -32.100 1.00 75.56 103 SER A C 1
ATOM 810 O O . SER A 1 103 ? 31.830 33.200 -32.827 1.00 75.56 103 SER A O 1
ATOM 812 N N . ASP A 1 104 ? 31.114 34.429 -31.090 1.00 81.00 104 ASP A N 1
ATOM 813 C CA . ASP A 1 104 ? 32.410 35.031 -30.777 1.00 81.00 104 ASP A CA 1
ATOM 814 C C . ASP A 1 104 ? 33.412 33.997 -30.240 1.00 81.00 104 ASP A C 1
ATOM 816 O O . ASP A 1 104 ? 34.584 34.014 -30.624 1.00 81.00 104 ASP A O 1
ATOM 820 N N . ASP A 1 105 ? 32.955 33.040 -29.424 1.00 84.00 105 ASP A N 1
ATOM 821 C CA . ASP A 1 105 ? 33.789 31.938 -28.923 1.00 84.00 105 ASP A CA 1
ATOM 822 C C . ASP A 1 105 ? 34.238 31.007 -30.058 1.00 84.00 105 ASP A C 1
ATOM 824 O O . ASP A 1 105 ? 35.384 30.544 -30.087 1.00 84.00 105 ASP A O 1
ATOM 828 N N . LEU A 1 106 ? 33.342 30.749 -31.016 1.00 84.12 106 LEU A N 1
ATOM 829 C CA . LEU A 1 106 ? 33.633 29.945 -32.203 1.00 84.12 106 LEU A CA 1
ATOM 830 C C . LEU A 1 106 ? 34.620 30.658 -33.131 1.00 84.12 106 LEU A C 1
ATOM 832 O O . LEU A 1 106 ? 35.596 30.042 -33.559 1.00 84.12 106 LEU A O 1
ATOM 836 N N . VAL A 1 107 ? 34.421 31.954 -33.389 1.00 86.62 107 VAL A N 1
ATOM 837 C CA . VAL A 1 107 ? 35.327 32.770 -34.215 1.00 86.62 107 VAL A CA 1
ATOM 838 C C . VAL A 1 107 ? 36.709 32.869 -33.573 1.00 86.62 107 VAL A C 1
ATOM 840 O O . VAL A 1 107 ? 37.717 32.727 -34.271 1.00 86.62 107 VAL A O 1
ATOM 843 N N . ARG A 1 108 ? 36.789 33.037 -32.246 1.00 88.50 108 ARG A N 1
ATOM 844 C CA . ARG A 1 108 ? 38.067 33.033 -31.520 1.00 88.50 108 ARG A CA 1
ATOM 845 C C . ARG A 1 108 ? 38.791 31.697 -31.688 1.00 88.50 108 ARG A C 1
ATOM 847 O O . ARG A 1 108 ? 39.938 31.693 -32.128 1.00 88.50 108 ARG A O 1
ATOM 854 N N . LYS A 1 109 ? 38.119 30.571 -31.427 1.00 87.06 109 LYS A N 1
ATOM 855 C CA . LYS A 1 109 ? 38.714 29.233 -31.601 1.00 87.06 109 LYS A CA 1
ATOM 856 C C . LYS A 1 109 ? 39.147 28.962 -33.037 1.00 87.06 109 LYS A C 1
ATOM 858 O O . LYS A 1 109 ? 40.206 28.385 -33.263 1.00 87.06 109 LYS A O 1
ATOM 863 N N . GLN A 1 110 ? 38.347 29.377 -34.013 1.00 86.94 110 GLN A N 1
ATOM 864 C CA . GLN A 1 110 ? 38.688 29.206 -35.420 1.00 86.94 110 GLN A CA 1
ATOM 865 C C . GLN A 1 110 ? 39.919 30.042 -35.796 1.00 86.94 110 GLN A C 1
ATOM 867 O O . GLN A 1 110 ? 40.794 29.553 -36.504 1.00 86.94 110 GLN A O 1
ATOM 872 N N . THR A 1 111 ? 40.034 31.260 -35.259 1.00 90.50 111 THR A N 1
ATOM 873 C CA . THR A 1 111 ? 41.211 32.124 -35.444 1.00 90.50 111 THR A CA 1
ATOM 874 C C . THR A 1 111 ? 42.469 31.495 -34.842 1.00 90.50 111 THR A C 1
ATOM 876 O O . THR A 1 111 ? 43.509 31.461 -35.496 1.00 90.50 111 THR A O 1
ATOM 879 N N . GLU A 1 112 ? 42.376 30.941 -33.631 1.00 89.94 112 GLU A N 1
ATOM 880 C CA . GLU A 1 112 ? 43.488 30.247 -32.966 1.00 89.94 112 GLU A CA 1
ATOM 881 C C . GLU A 1 112 ? 43.960 29.024 -33.764 1.00 89.94 112 GLU A C 1
ATOM 883 O O . GLU A 1 112 ? 45.161 28.842 -33.966 1.00 89.94 112 GLU A O 1
ATOM 888 N N . LEU A 1 113 ? 43.027 28.215 -34.275 1.00 87.94 113 LEU A N 1
ATOM 889 C CA . LEU A 1 113 ? 43.351 27.045 -35.095 1.00 87.94 113 LEU A CA 1
ATOM 890 C C . LEU A 1 113 ? 44.010 27.433 -36.421 1.00 87.94 113 LEU A C 1
ATOM 892 O O . LEU A 1 113 ? 44.975 26.789 -36.832 1.00 87.94 113 LEU A O 1
ATOM 896 N N . ILE A 1 114 ? 43.537 28.501 -37.067 1.00 87.81 114 ILE A N 1
ATOM 897 C CA . ILE A 1 114 ? 44.150 29.021 -38.294 1.00 87.81 114 ILE A CA 1
ATOM 898 C C . ILE A 1 114 ? 45.578 29.501 -38.014 1.00 87.81 114 ILE A C 1
ATOM 900 O O . ILE A 1 114 ? 46.474 29.186 -38.792 1.00 87.81 114 ILE A O 1
ATOM 904 N N . GLN A 1 115 ? 45.829 30.200 -36.902 1.00 85.88 115 GLN A N 1
ATOM 905 C CA . GLN A 1 115 ? 47.189 30.627 -36.549 1.00 85.88 115 GLN A CA 1
ATOM 906 C C . GLN A 1 115 ? 48.120 29.449 -36.245 1.00 85.88 115 GLN A C 1
ATOM 908 O O . GLN A 1 115 ? 49.263 29.445 -36.699 1.00 85.88 115 GLN A O 1
ATOM 913 N N . GLN A 1 116 ? 47.636 28.423 -35.541 1.00 83.75 116 GLN A N 1
ATOM 914 C CA . GLN A 1 116 ? 48.416 27.206 -35.293 1.00 83.75 116 GLN A CA 1
ATOM 915 C C . GLN A 1 116 ? 48.768 26.481 -36.597 1.00 83.75 116 GLN A C 1
ATOM 917 O O . GLN A 1 116 ? 49.895 26.020 -36.763 1.00 83.75 116 GLN A O 1
ATOM 922 N N . GLN A 1 117 ? 47.829 26.416 -37.542 1.00 78.94 117 GLN A N 1
ATOM 923 C CA . GLN A 1 117 ? 48.074 25.843 -38.866 1.00 78.94 117 GLN A CA 1
ATOM 924 C C . GLN A 1 117 ? 49.040 26.695 -39.692 1.00 78.94 117 GLN A C 1
ATOM 926 O O . GLN A 1 117 ? 49.881 26.138 -40.389 1.00 78.94 117 GLN A O 1
ATOM 931 N N . LEU A 1 118 ? 48.979 28.023 -39.577 1.00 79.56 118 LEU A N 1
ATOM 932 C CA . LEU A 1 118 ? 49.907 28.926 -40.256 1.00 79.56 118 LEU A CA 1
ATOM 933 C C . LEU A 1 118 ? 51.354 28.706 -39.783 1.00 79.56 118 LEU A C 1
ATOM 935 O O . LEU A 1 118 ? 52.255 28.598 -40.607 1.00 79.56 118 LEU A O 1
ATOM 939 N N . HIS A 1 119 ? 51.557 28.537 -38.472 1.00 67.19 119 HIS A N 1
ATOM 940 C CA . HIS A 1 119 ? 52.863 28.217 -37.881 1.00 67.19 119 HIS A CA 1
ATOM 941 C C . HIS A 1 119 ? 53.414 26.845 -38.307 1.00 67.19 119 HIS A C 1
ATOM 943 O O . HIS A 1 119 ? 54.625 26.649 -38.308 1.00 67.19 119 HIS A O 1
ATOM 949 N N . LEU A 1 120 ? 52.547 25.893 -38.665 1.00 65.31 120 LEU A N 1
ATOM 950 C CA . LEU A 1 120 ? 52.948 24.573 -39.170 1.00 65.31 120 LEU A CA 1
ATOM 951 C C . LEU A 1 120 ? 53.289 24.581 -40.669 1.00 65.31 120 LEU A C 1
ATOM 953 O O . LEU A 1 120 ? 53.909 23.636 -41.154 1.00 65.31 120 LEU A O 1
ATOM 957 N N . VAL A 1 121 ? 52.865 25.616 -41.399 1.00 63.25 121 VAL A N 1
ATOM 958 C CA . VAL A 1 121 ? 53.044 25.748 -42.853 1.00 63.25 121 VAL A CA 1
ATOM 959 C C . VAL A 1 121 ? 54.192 26.699 -43.207 1.00 63.25 121 VAL A C 1
ATOM 961 O O . VAL A 1 121 ? 54.601 26.733 -44.367 1.00 63.25 121 VAL A O 1
ATOM 964 N N . GLU A 1 122 ? 54.781 27.418 -42.244 1.00 58.03 122 GLU A N 1
ATOM 965 C CA . GLU A 1 122 ? 56.055 28.094 -42.495 1.00 58.03 122 GLU A CA 1
ATOM 966 C C . GLU A 1 122 ? 57.129 27.036 -42.805 1.00 58.03 122 GLU A C 1
ATOM 968 O O . GLU A 1 122 ? 57.443 26.200 -41.950 1.00 58.03 122 GLU A O 1
ATOM 973 N N . PRO A 1 123 ? 57.685 27.008 -44.033 1.00 53.66 123 PRO A N 1
ATOM 974 C CA . PRO A 1 123 ? 58.743 26.073 -44.351 1.00 53.66 123 PRO A CA 1
ATOM 975 C C . PRO A 1 123 ? 59.921 26.388 -43.441 1.00 53.66 123 PRO A C 1
ATOM 977 O O . PRO A 1 123 ? 60.316 27.546 -43.300 1.00 53.66 123 PRO A O 1
ATOM 980 N N . SER A 1 124 ? 60.505 25.344 -42.857 1.00 57.66 124 SER A N 1
ATOM 981 C CA . SER A 1 124 ? 61.847 25.411 -42.300 1.00 57.66 124 SER A CA 1
ATOM 982 C C . SER A 1 124 ? 62.751 26.015 -43.376 1.00 57.66 124 SER A C 1
ATOM 984 O O . SER A 1 124 ? 63.110 25.334 -44.339 1.00 57.66 124 SER A O 1
ATOM 986 N N . GLN A 1 125 ? 63.076 27.305 -43.260 1.00 45.41 125 GLN A N 1
ATOM 987 C CA . GLN A 1 125 ? 64.209 27.861 -43.980 1.00 45.41 125 GLN A CA 1
ATOM 988 C C . GLN A 1 125 ? 65.427 27.151 -43.400 1.00 45.41 125 GLN A C 1
ATOM 990 O O . GLN A 1 125 ? 65.838 27.396 -42.269 1.00 45.41 125 GLN A O 1
ATOM 995 N N . GLY A 1 126 ? 65.872 26.135 -44.132 1.00 49.72 126 GLY A N 1
ATOM 996 C CA . GLY A 1 126 ? 67.028 25.340 -43.786 1.00 49.72 126 GLY A CA 1
ATOM 997 C C . GLY A 1 126 ? 68.317 26.135 -43.951 1.00 49.72 126 GLY A C 1
ATOM 998 O O . GLY A 1 126 ? 68.415 26.952 -44.862 1.00 49.72 126 GLY A O 1
ATOM 999 N N . ALA A 1 127 ? 69.272 25.750 -43.099 1.00 39.16 127 ALA A N 1
ATOM 1000 C CA . ALA A 1 127 ? 70.725 25.902 -43.205 1.00 39.16 127 ALA A CA 1
ATOM 1001 C C . ALA A 1 127 ? 71.306 27.324 -43.171 1.00 39.16 127 ALA A C 1
ATOM 1003 O O . ALA A 1 127 ? 71.151 28.086 -44.147 1.00 39.16 127 ALA A O 1
#

Organism: Phytophthora sojae (strain P6497) (NCBI:txid1094619)

Mean predicted aligned error: 13.93 Å

Solvent-accessible surface area (backbone a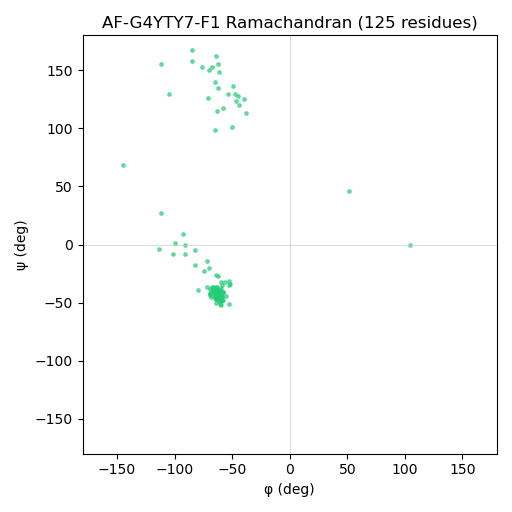toms only — not comparable to full-atom values): 7467 Å² total; per-residue (Å²): 111,68,68,56,42,51,51,53,36,45,48,62,77,42,50,85,56,55,88,56,61,80,92,72,31,72,53,69,69,58,51,52,50,53,45,51,51,50,47,56,43,42,67,59,45,42,72,77,41,58,85,37,73,65,44,54,48,51,56,52,33,28,62,75,58,75,47,51,72,66,57,48,48,52,52,23,50,50,54,52,50,52,52,54,52,52,51,50,62,71,66,48,78,68,76,72,70,76,72,77,75,48,72,65,55,50,51,51,54,52,51,52,52,52,51,56,50,50,66,71,65,57,73,80,83,72,134